Protein AF-A0AAV5HMU4-F1 (afdb_monomer)

Structure (mmCIF, N/CA/C/O backbone):
data_AF-A0AAV5HMU4-F1
#
_entry.id   AF-A0AAV5HMU4-F1
#
loop_
_atom_site.group_PDB
_atom_site.id
_atom_site.type_symbol
_atom_site.label_atom_id
_atom_site.label_alt_id
_atom_site.label_comp_id
_atom_site.label_asym_id
_atom_site.label_entity_id
_atom_site.label_seq_id
_atom_site.pdbx_PDB_ins_code
_atom_site.Cartn_x
_atom_site.Cartn_y
_atom_site.Cartn_z
_atom_site.occupancy
_atom_site.B_iso_or_equiv
_atom_site.auth_seq_id
_atom_site.auth_comp_id
_atom_site.auth_asym_id
_atom_site.auth_atom_id
_atom_site.pdbx_PDB_model_num
ATOM 1 N N . MET A 1 1 ? -19.090 -5.8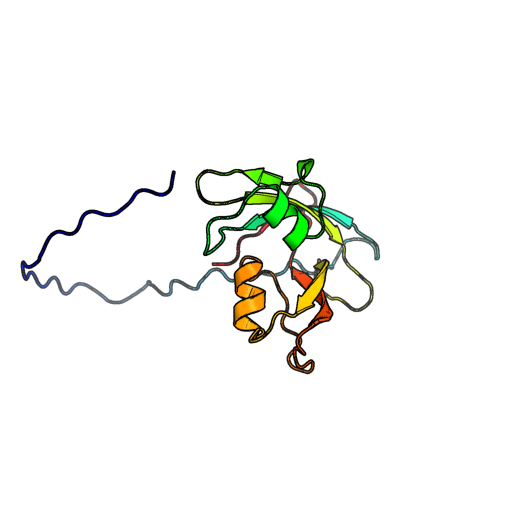46 -9.725 1.00 33.31 1 MET A N 1
ATOM 2 C CA . MET A 1 1 ? -20.402 -6.157 -9.107 1.00 33.31 1 MET A CA 1
ATOM 3 C C . MET A 1 1 ? -20.153 -7.244 -8.075 1.00 33.31 1 MET A C 1
ATOM 5 O O . MET A 1 1 ? -19.687 -8.302 -8.467 1.00 33.31 1 MET A O 1
ATOM 9 N N . CYS A 1 2 ? -20.388 -6.995 -6.785 1.00 35.22 2 CYS A N 1
ATOM 10 C CA . CYS A 1 2 ? -20.345 -8.052 -5.770 1.00 35.22 2 CYS A CA 1
ATOM 11 C C . CYS A 1 2 ? -21.662 -8.830 -5.857 1.00 35.22 2 CYS A C 1
ATOM 13 O O . CYS A 1 2 ? -22.714 -8.300 -5.504 1.00 35.22 2 CYS A O 1
ATOM 15 N N . LEU A 1 3 ? -21.622 -10.041 -6.410 1.00 35.44 3 LEU A N 1
ATOM 16 C CA . LEU A 1 3 ? -22.798 -10.900 -6.507 1.00 35.44 3 LEU A CA 1
ATOM 17 C C . LEU A 1 3 ? -23.038 -11.605 -5.166 1.00 35.44 3 LEU A C 1
ATOM 19 O O . LEU A 1 3 ? -22.168 -12.307 -4.655 1.00 35.44 3 LEU A O 1
ATOM 23 N N . GLN A 1 4 ? -24.229 -11.386 -4.605 1.00 41.56 4 GLN A N 1
ATOM 24 C CA . GLN A 1 4 ? -24.775 -12.128 -3.470 1.00 41.56 4 GLN A CA 1
ATOM 25 C C . GLN A 1 4 ? -25.072 -13.583 -3.858 1.00 41.56 4 GLN A C 1
ATOM 27 O O . GLN A 1 4 ? -25.370 -13.891 -5.012 1.00 41.56 4 GLN A O 1
ATOM 32 N N . GLY A 1 5 ? -24.949 -14.466 -2.868 1.00 34.84 5 GLY A N 1
ATOM 33 C CA . GLY A 1 5 ? -24.863 -15.909 -3.045 1.00 34.84 5 GLY A CA 1
ATOM 34 C C . GLY A 1 5 ? -26.142 -16.641 -3.448 1.00 34.84 5 GLY A C 1
ATOM 35 O O . GLY A 1 5 ? -27.259 -16.143 -3.339 1.00 34.84 5 GLY A O 1
ATOM 36 N N . PHE A 1 6 ? -25.932 -17.900 -3.824 1.00 31.78 6 PHE A N 1
ATOM 37 C CA . PHE A 1 6 ? -26.950 -18.940 -3.858 1.00 31.78 6 PHE A CA 1
ATOM 38 C C . PHE A 1 6 ? -26.425 -20.153 -3.094 1.00 31.78 6 PHE A C 1
ATOM 40 O O . PHE A 1 6 ? -25.438 -20.771 -3.483 1.00 31.78 6 PHE A O 1
ATOM 47 N N . GLY A 1 7 ? -27.088 -20.468 -1.983 1.00 36.62 7 GLY A N 1
ATOM 48 C CA . GLY A 1 7 ? -26.929 -21.743 -1.302 1.00 36.62 7 GLY A CA 1
ATOM 49 C C . GLY A 1 7 ? -27.730 -22.830 -2.011 1.00 36.62 7 GLY A C 1
ATOM 50 O O . GLY A 1 7 ? -28.867 -22.588 -2.404 1.00 36.62 7 GLY A O 1
ATOM 51 N N . TYR A 1 8 ? -27.161 -24.030 -2.106 1.00 34.44 8 TYR A N 1
ATOM 52 C CA . TYR A 1 8 ? -27.903 -25.277 -2.281 1.00 34.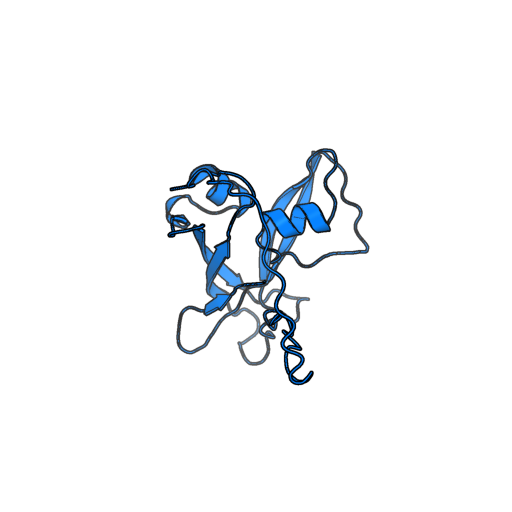44 8 TYR A CA 1
ATOM 53 C C . TYR A 1 8 ? -27.200 -26.406 -1.515 1.00 34.44 8 TYR A C 1
ATOM 55 O O . TYR A 1 8 ? -25.975 -26.485 -1.481 1.00 34.44 8 TYR A O 1
ATOM 63 N N . LYS A 1 9 ? -28.020 -27.218 -0.839 1.00 35.88 9 LYS A N 1
ATOM 64 C CA . LYS A 1 9 ? -27.661 -28.326 0.057 1.00 35.88 9 LYS A CA 1
ATOM 65 C C . LYS A 1 9 ? -27.166 -29.568 -0.716 1.00 35.88 9 LYS A C 1
ATOM 67 O O . LYS A 1 9 ? -27.647 -29.839 -1.810 1.00 35.88 9 LYS A O 1
ATOM 72 N N . GLU A 1 10 ? -26.241 -30.290 -0.079 1.00 37.28 10 GLU A N 1
ATOM 73 C CA . GLU A 1 10 ? -25.583 -31.587 -0.381 1.00 37.28 10 GLU A CA 1
ATOM 74 C C . GLU A 1 10 ? -26.536 -32.814 -0.511 1.00 37.28 10 GLU A C 1
ATOM 76 O O . GLU A 1 10 ? -27.743 -32.626 -0.333 1.00 37.28 10 GLU A O 1
ATOM 81 N N . PRO A 1 11 ? -26.065 -34.091 -0.646 1.00 51.28 11 PRO A N 1
ATOM 82 C CA . PRO A 1 11 ? -24.731 -34.640 -1.007 1.00 51.28 11 PRO A CA 1
ATOM 83 C C . PRO A 1 11 ? -24.795 -35.705 -2.134 1.00 51.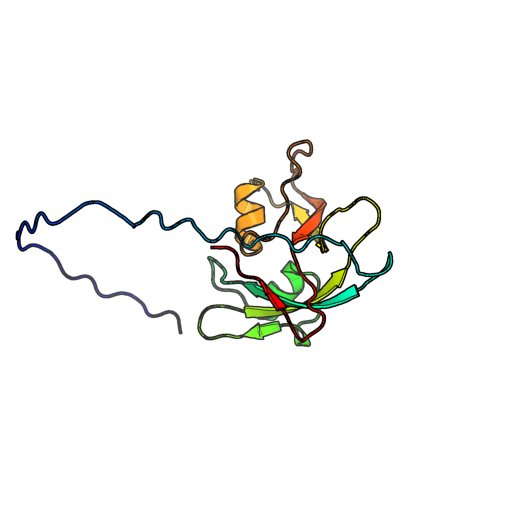28 11 PRO A C 1
ATOM 85 O O . PRO A 1 11 ? -25.835 -36.319 -2.345 1.00 51.28 11 PRO A O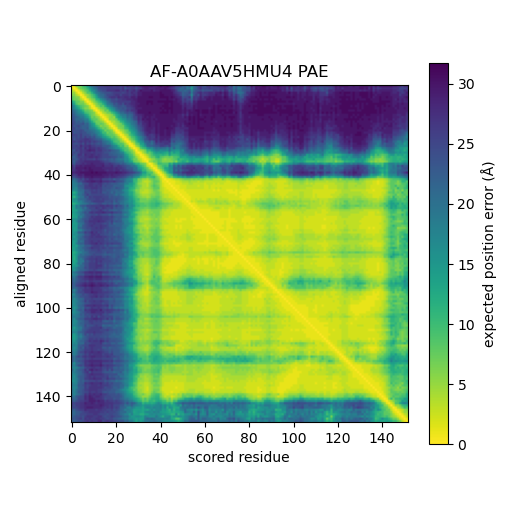 1
ATOM 88 N N . LEU A 1 12 ? -23.676 -36.055 -2.782 1.00 34.88 12 LEU A N 1
ATOM 89 C CA . LEU A 1 12 ? -23.534 -37.392 -3.389 1.00 34.88 12 LEU A CA 1
ATOM 90 C C . LEU A 1 12 ? -22.073 -37.859 -3.390 1.00 34.88 12 LEU A C 1
ATOM 92 O O . LEU A 1 12 ? -21.178 -37.248 -3.965 1.00 34.88 12 LEU A O 1
ATOM 96 N N . VAL A 1 13 ? -21.889 -38.961 -2.669 1.00 42.81 13 VAL A N 1
ATOM 97 C CA . VAL A 1 13 ? -20.665 -39.713 -2.405 1.00 42.81 13 VAL A CA 1
ATOM 98 C C . VAL A 1 13 ? -20.171 -40.385 -3.687 1.00 42.81 13 VAL A C 1
ATOM 100 O O . VAL A 1 13 ? -20.922 -41.107 -4.337 1.00 42.81 13 VAL A O 1
ATOM 103 N N . GLY A 1 14 ? -18.892 -40.202 -4.013 1.00 38.12 14 GLY A N 1
ATOM 104 C CA . GLY A 1 14 ? -18.230 -40.877 -5.128 1.00 38.12 14 GLY A CA 1
ATOM 105 C C . GLY A 1 14 ? -16.714 -40.790 -4.997 1.00 38.12 14 GLY A C 1
ATOM 106 O O . GLY A 1 14 ? -16.088 -39.876 -5.519 1.00 38.12 14 GLY A O 1
ATOM 107 N N . PHE A 1 15 ? -16.138 -41.734 -4.255 1.00 45.19 15 PHE A N 1
ATOM 108 C CA . PHE A 1 15 ? -14.697 -41.927 -4.092 1.00 45.19 15 PHE A CA 1
ATOM 109 C C . PHE A 1 15 ? -14.028 -42.211 -5.450 1.00 45.19 15 PHE A C 1
ATOM 111 O O . PHE A 1 15 ? -14.259 -43.263 -6.043 1.00 45.19 15 PHE A O 1
ATOM 118 N N . VAL A 1 16 ? -13.142 -41.319 -5.898 1.00 45.31 16 VAL A N 1
ATOM 119 C CA . VAL A 1 16 ? -12.126 -41.618 -6.918 1.00 45.31 16 VAL A CA 1
ATOM 120 C C . VAL A 1 16 ? -10.762 -41.373 -6.280 1.00 45.31 16 VAL A C 1
ATOM 122 O O . VAL A 1 16 ? -10.274 -40.250 -6.201 1.00 45.31 16 VAL A O 1
ATOM 125 N N . LEU A 1 17 ? -10.171 -42.451 -5.764 1.00 48.38 17 LEU A N 1
ATOM 126 C CA . LEU A 1 17 ? -8.771 -42.501 -5.356 1.00 48.38 17 LEU A CA 1
ATOM 127 C C . LEU A 1 17 ? -7.915 -42.579 -6.621 1.00 48.38 17 LEU A C 1
ATOM 129 O O . LEU A 1 17 ? -7.824 -43.641 -7.235 1.00 48.38 17 LEU A O 1
ATOM 133 N N . LEU A 1 18 ? -7.286 -41.470 -7.010 1.00 47.50 18 LEU A N 1
ATOM 134 C CA . LEU A 1 18 ? -6.233 -41.496 -8.018 1.00 47.50 18 LEU A CA 1
ATOM 135 C C . LEU A 1 18 ? -5.163 -40.432 -7.727 1.00 47.50 18 LEU A C 1
ATOM 137 O O . LEU A 1 18 ? -5.346 -39.250 -7.982 1.00 47.50 18 LEU A O 1
ATOM 141 N N . ASN A 1 19 ? -4.044 -40.931 -7.198 1.00 41.59 19 ASN A N 1
ATOM 142 C CA . ASN A 1 19 ? -2.688 -40.382 -7.225 1.00 41.59 19 ASN A CA 1
ATOM 143 C C . ASN A 1 19 ? -2.457 -38.967 -6.665 1.00 41.59 19 ASN A C 1
ATOM 145 O O . ASN A 1 19 ? -2.508 -37.957 -7.362 1.00 41.59 19 ASN A O 1
ATOM 149 N N . CYS A 1 20 ? -2.015 -38.942 -5.402 1.00 48.16 20 CYS A N 1
ATOM 150 C CA . CYS A 1 20 ? -1.047 -37.962 -4.925 1.00 48.16 20 CYS A CA 1
ATOM 151 C C . CYS A 1 20 ? 0.112 -37.840 -5.920 1.00 48.16 20 CYS A C 1
ATOM 153 O O . CYS A 1 20 ? 0.781 -38.836 -6.178 1.00 48.16 20 CYS A O 1
ATOM 155 N N . LEU A 1 21 ? 0.347 -36.629 -6.423 1.00 41.81 21 LEU A N 1
ATOM 156 C CA . LEU A 1 21 ? 1.645 -35.964 -6.605 1.00 41.81 21 LEU A CA 1
ATOM 157 C C . LEU A 1 21 ? 1.393 -34.730 -7.485 1.00 41.81 21 LEU A C 1
ATOM 159 O O . LEU A 1 21 ? 0.866 -34.862 -8.585 1.00 41.81 21 LEU A O 1
ATOM 163 N N . SER A 1 22 ? 1.831 -33.553 -7.023 1.00 39.94 22 SER A N 1
ATOM 164 C CA . SER A 1 22 ? 1.868 -32.260 -7.752 1.00 39.94 22 SER A CA 1
ATOM 165 C C . SER A 1 22 ? 0.745 -31.240 -7.501 1.00 39.94 22 SER A C 1
ATOM 167 O O . SER A 1 22 ? 0.416 -30.467 -8.389 1.00 39.94 22 SER A O 1
ATOM 169 N N . PHE A 1 23 ? 0.232 -31.131 -6.275 1.00 38.94 23 PHE A N 1
ATOM 170 C CA . PHE A 1 23 ? -0.250 -29.831 -5.780 1.00 38.94 23 PHE A CA 1
ATOM 171 C C . PHE A 1 23 ? 0.572 -29.406 -4.566 1.00 38.94 23 PHE A C 1
ATOM 173 O O . PHE A 1 23 ? 0.056 -29.025 -3.522 1.00 38.94 23 PHE A O 1
ATOM 180 N N . ALA A 1 24 ? 1.893 -29.382 -4.741 1.00 37.81 24 ALA A N 1
ATOM 181 C CA . ALA A 1 24 ? 2.595 -28.213 -4.249 1.00 37.81 24 ALA A CA 1
ATOM 182 C C . ALA A 1 24 ? 2.128 -27.046 -5.134 1.00 37.81 24 ALA A C 1
ATOM 184 O O . ALA A 1 24 ? 2.818 -26.634 -6.064 1.00 37.81 24 ALA A O 1
ATOM 185 N N . CYS A 1 25 ? 0.922 -26.529 -4.869 1.00 36.06 25 CYS A N 1
ATOM 186 C CA . CYS A 1 25 ? 0.681 -25.113 -5.081 1.00 36.06 25 CYS A CA 1
ATOM 187 C C . CYS A 1 25 ? 1.633 -24.431 -4.104 1.00 36.06 25 CYS A C 1
ATOM 189 O O . CYS A 1 25 ? 1.266 -24.067 -2.992 1.00 36.06 25 CYS A O 1
ATOM 191 N N . HIS A 1 26 ? 2.904 -24.350 -4.494 1.00 30.64 26 HIS A N 1
ATOM 192 C CA . HIS A 1 26 ? 3.748 -23.286 -4.026 1.00 30.64 26 HIS A CA 1
ATOM 193 C C . HIS A 1 26 ? 2.971 -22.045 -4.425 1.00 30.64 26 HIS A C 1
ATOM 195 O O . HIS A 1 26 ? 2.858 -21.746 -5.615 1.00 30.64 26 HIS A O 1
ATOM 201 N N . SER A 1 27 ? 2.343 -21.395 -3.444 1.00 32.00 27 SER A N 1
ATOM 202 C CA . SER A 1 27 ? 2.007 -19.988 -3.556 1.00 32.00 27 SER A CA 1
ATOM 203 C C . SER A 1 27 ? 3.229 -19.368 -4.210 1.00 32.00 27 SER A C 1
ATOM 205 O O . SER A 1 27 ? 4.329 -19.466 -3.654 1.00 32.00 27 SER A O 1
ATOM 207 N N . LEU A 1 28 ? 3.086 -18.891 -5.447 1.00 31.20 28 LEU A N 1
ATOM 208 C CA . LEU A 1 28 ? 4.141 -18.139 -6.099 1.00 31.20 28 LEU A CA 1
ATOM 209 C C . LEU A 1 28 ? 4.235 -16.859 -5.282 1.00 31.20 28 LEU A C 1
ATOM 211 O O . LEU A 1 28 ? 3.553 -15.873 -5.537 1.00 31.20 28 LEU A O 1
ATOM 215 N N . HIS A 1 29 ? 5.013 -16.951 -4.208 1.00 38.34 29 HIS A N 1
ATOM 216 C CA . HIS A 1 29 ? 5.488 -15.835 -3.438 1.00 38.34 29 HIS A CA 1
ATOM 217 C C . HIS A 1 29 ? 6.141 -14.948 -4.485 1.00 38.34 29 HIS A C 1
ATOM 219 O O . HIS A 1 29 ? 7.096 -15.390 -5.128 1.00 38.34 29 HIS A O 1
ATOM 225 N N . GLY A 1 30 ? 5.550 -13.782 -4.761 1.00 46.44 30 GLY A N 1
ATOM 226 C CA . GLY A 1 30 ? 6.132 -12.838 -5.702 1.00 46.44 30 GLY A CA 1
ATOM 227 C C . GLY A 1 30 ? 7.587 -12.647 -5.297 1.00 46.44 30 GLY A C 1
ATOM 228 O O . GLY A 1 30 ? 7.855 -12.160 -4.201 1.00 46.44 30 GLY A O 1
ATOM 229 N N . PHE A 1 31 ? 8.515 -13.149 -6.113 1.00 51.34 31 PHE A N 1
ATOM 230 C CA . PHE A 1 31 ? 9.933 -12.997 -5.834 1.00 51.34 31 PHE A CA 1
ATOM 231 C C . PHE A 1 31 ? 10.219 -11.502 -5.903 1.00 51.34 31 PHE A C 1
ATOM 233 O O . PHE A 1 31 ? 9.933 -10.863 -6.920 1.00 51.34 31 PHE A O 1
ATOM 240 N N . SER A 1 32 ? 10.725 -10.942 -4.809 1.00 60.97 32 SER A N 1
ATOM 241 C CA . SER A 1 32 ? 11.203 -9.569 -4.794 1.00 60.97 32 SER A CA 1
ATOM 242 C C . SER A 1 32 ? 12.264 -9.409 -5.880 1.00 60.97 32 SER A C 1
ATOM 244 O O . SER A 1 32 ? 13.122 -10.274 -6.081 1.00 60.97 32 SER A O 1
ATOM 246 N N . ILE A 1 33 ? 12.166 -8.326 -6.652 1.00 66.94 33 ILE A N 1
ATOM 247 C CA . ILE A 1 33 ? 13.156 -8.035 -7.685 1.00 66.94 33 ILE A CA 1
ATOM 248 C C . ILE A 1 33 ? 14.338 -7.368 -6.974 1.00 66.94 33 ILE A C 1
ATOM 250 O O . ILE A 1 33 ? 14.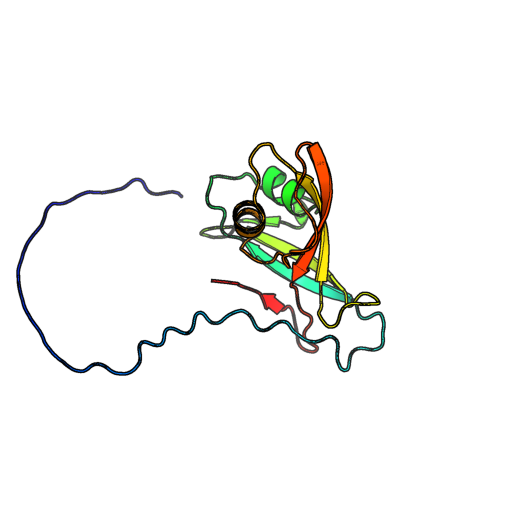162 -6.269 -6.438 1.00 66.94 33 ILE A O 1
ATOM 254 N N . PRO A 1 34 ? 15.527 -7.999 -6.939 1.00 72.94 34 PRO A N 1
ATOM 255 C CA . PRO A 1 34 ? 16.676 -7.406 -6.279 1.00 72.94 34 PRO A CA 1
ATOM 256 C C . PRO A 1 34 ? 17.122 -6.154 -7.036 1.00 72.94 34 PRO A C 1
ATOM 258 O O . PRO A 1 34 ? 17.058 -6.096 -8.266 1.00 72.94 34 PRO A O 1
ATOM 261 N N . CYS A 1 35 ? 17.662 -5.178 -6.313 1.00 75.31 35 CYS A N 1
ATOM 262 C CA . CYS A 1 35 ? 18.186 -3.934 -6.879 1.00 75.31 35 CYS A CA 1
ATOM 263 C C . CYS A 1 35 ? 19.368 -4.108 -7.857 1.00 75.31 35 CYS A C 1
ATOM 265 O O . CYS A 1 35 ? 19.799 -3.147 -8.503 1.00 75.31 35 CYS A O 1
ATOM 267 N N . ASN A 1 36 ? 19.933 -5.313 -7.962 1.00 63.53 36 ASN A N 1
ATOM 268 C CA . ASN A 1 36 ? 21.157 -5.560 -8.715 1.00 63.53 36 ASN A CA 1
ATOM 269 C C . ASN A 1 36 ? 21.033 -5.142 -10.195 1.00 63.53 36 ASN A C 1
ATOM 271 O O . ASN A 1 36 ? 20.087 -5.497 -10.895 1.00 63.53 36 ASN A O 1
ATOM 275 N N . ASN A 1 37 ? 22.066 -4.442 -10.684 1.00 54.66 37 ASN A N 1
ATOM 276 C CA . ASN A 1 37 ? 22.243 -3.946 -12.059 1.00 54.66 37 ASN A CA 1
ATOM 277 C C . ASN A 1 37 ? 21.410 -2.728 -12.511 1.00 54.66 37 ASN A C 1
ATOM 279 O O . ASN A 1 37 ? 21.406 -2.415 -13.711 1.00 54.66 37 ASN A O 1
ATOM 283 N N . VAL A 1 38 ? 20.772 -1.999 -11.593 1.00 54.09 38 VAL A N 1
ATOM 284 C CA . VAL A 1 38 ? 20.282 -0.636 -11.855 1.00 54.09 38 VAL A CA 1
ATOM 285 C C . VAL A 1 38 ? 21.144 0.305 -11.023 1.00 54.09 38 VAL A C 1
ATOM 287 O O . VAL A 1 38 ? 21.191 0.184 -9.805 1.00 54.09 38 VAL A O 1
ATOM 290 N N . SER A 1 39 ? 21.912 1.174 -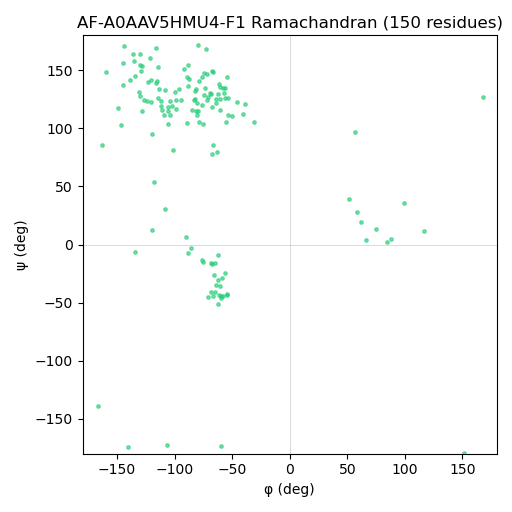11.681 1.00 50.19 39 SER A N 1
ATOM 291 C CA . SER A 1 39 ? 22.755 2.194 -11.045 1.00 50.19 39 SER A CA 1
ATOM 292 C C . SER A 1 39 ? 22.053 2.803 -9.826 1.00 50.19 39 SER A C 1
ATOM 294 O O . SER A 1 39 ? 20.943 3.311 -9.978 1.00 50.19 39 SER A O 1
ATOM 296 N N . LEU A 1 40 ? 22.688 2.692 -8.649 1.00 46.72 40 LEU A N 1
ATOM 297 C CA . LEU A 1 40 ? 22.263 3.230 -7.348 1.00 46.72 40 LEU A CA 1
ATOM 298 C C . LEU A 1 40 ? 21.455 4.530 -7.528 1.00 46.72 40 LEU A C 1
ATOM 300 O O . LEU A 1 40 ? 22.024 5.558 -7.889 1.00 46.72 40 LEU A O 1
ATOM 304 N N . GLY A 1 41 ? 20.132 4.451 -7.348 1.00 55.44 41 GLY A N 1
ATOM 305 C CA . GLY A 1 41 ? 19.186 5.539 -7.647 1.00 55.44 41 GLY A CA 1
ATOM 306 C C . GLY A 1 41 ? 18.157 5.251 -8.752 1.00 55.44 41 GLY A C 1
ATOM 307 O O . GLY A 1 41 ? 17.478 6.171 -9.205 1.00 55.44 41 GLY A O 1
ATOM 308 N N . GLY A 1 42 ? 18.022 4.002 -9.207 1.00 73.94 42 GLY A N 1
ATOM 309 C CA . GLY A 1 42 ? 16.986 3.617 -10.165 1.00 73.94 42 GLY A CA 1
ATOM 310 C C . GLY A 1 42 ? 15.583 3.696 -9.562 1.00 73.94 42 GLY A C 1
ATOM 311 O O . GLY A 1 42 ? 15.273 2.962 -8.624 1.00 73.94 42 GLY A O 1
ATOM 312 N N . SER A 1 43 ? 14.735 4.552 -10.129 1.00 82.62 43 SER A N 1
ATOM 313 C CA . SER A 1 43 ? 13.282 4.501 -9.950 1.00 82.62 43 SER A CA 1
ATOM 314 C C . SER A 1 43 ? 12.611 4.169 -11.280 1.00 82.62 43 SER A C 1
ATOM 316 O O . SER A 1 43 ? 13.166 4.447 -12.347 1.00 82.62 43 SER A O 1
ATOM 318 N N . CYS A 1 44 ? 11.436 3.549 -11.235 1.00 83.81 44 CYS A N 1
ATOM 319 C CA . CYS A 1 44 ? 10.632 3.286 -12.420 1.00 83.81 44 CYS A CA 1
ATOM 320 C C . CYS A 1 44 ? 9.130 3.401 -12.122 1.00 83.81 44 CYS A C 1
ATOM 322 O O . CYS A 1 44 ? 8.710 3.188 -10.979 1.00 83.81 44 CYS A O 1
ATOM 324 N N . PRO A 1 45 ? 8.311 3.666 -13.151 1.00 89.06 45 PRO A N 1
ATOM 325 C CA . PRO A 1 45 ? 6.881 3.407 -13.083 1.00 89.06 45 PRO A CA 1
ATOM 326 C C . PRO A 1 45 ? 6.618 1.914 -12.852 1.00 89.06 45 PRO A C 1
ATOM 328 O O . PRO A 1 45 ? 7.233 1.058 -13.488 1.00 89.06 45 PRO A O 1
ATOM 331 N N . ALA A 1 46 ? 5.697 1.604 -11.946 1.00 88.00 46 ALA A N 1
ATOM 332 C CA . ALA A 1 46 ? 5.212 0.252 -11.692 1.00 88.00 46 ALA A CA 1
ATOM 333 C C . ALA A 1 46 ? 3.715 0.282 -11.358 1.00 88.00 46 ALA A C 1
ATOM 335 O O . ALA A 1 46 ? 3.123 1.348 -11.175 1.00 88.00 46 ALA A O 1
ATOM 336 N N . SER A 1 47 ? 3.085 -0.891 -11.279 1.00 89.56 47 SER A N 1
ATOM 337 C CA . SER A 1 47 ? 1.692 -1.010 -10.845 1.00 89.56 47 SER A CA 1
ATOM 338 C C . SER A 1 47 ? 1.531 -2.089 -9.779 1.00 89.56 47 SER A C 1
ATOM 340 O O . SER A 1 47 ? 1.984 -3.221 -9.951 1.00 89.56 47 SER A O 1
ATOM 342 N N . LEU A 1 48 ? 0.851 -1.741 -8.687 1.00 90.00 48 LEU A N 1
ATOM 343 C CA . LEU A 1 48 ? 0.402 -2.691 -7.673 1.00 90.00 48 LEU A CA 1
ATOM 344 C C . LEU A 1 48 ? -1.043 -3.072 -7.951 1.00 90.00 48 LEU A C 1
ATOM 346 O O . LEU A 1 48 ? -1.888 -2.209 -8.188 1.00 90.00 48 LEU A O 1
ATOM 350 N N . TYR A 1 49 ? -1.334 -4.363 -7.893 1.00 90.88 49 TYR A N 1
ATOM 351 C CA . TYR A 1 49 ? -2.691 -4.859 -8.035 1.00 90.88 49 TYR A CA 1
ATOM 352 C C . TYR A 1 49 ? -3.224 -5.302 -6.670 1.00 90.88 49 TYR A C 1
ATOM 354 O O . TYR A 1 49 ? -2.656 -6.184 -6.031 1.00 90.88 49 TYR A O 1
ATOM 362 N N . ASN A 1 50 ? -4.300 -4.661 -6.208 1.00 90.00 50 ASN A N 1
ATOM 363 C CA . ASN A 1 50 ? -4.857 -4.855 -4.872 1.00 90.00 50 ASN A CA 1
ATOM 364 C C . ASN A 1 50 ? -6.335 -5.256 -4.933 1.00 90.00 50 ASN A C 1
ATOM 366 O O . ASN A 1 50 ? -7.173 -4.506 -5.441 1.00 90.00 50 ASN A O 1
ATOM 370 N N . VAL A 1 51 ? -6.656 -6.398 -4.327 1.00 90.94 51 VAL A N 1
ATOM 371 C CA . VAL A 1 51 ? -8.026 -6.891 -4.135 1.00 90.94 51 VAL A CA 1
ATOM 372 C C . VAL A 1 51 ? -8.391 -6.693 -2.664 1.00 90.94 51 VAL A C 1
ATOM 374 O O . VAL A 1 51 ? -7.887 -7.419 -1.810 1.00 90.94 51 VAL A O 1
ATOM 377 N N . PRO A 1 52 ? -9.208 -5.685 -2.316 1.00 88.44 52 PRO A N 1
ATOM 378 C CA . PRO A 1 52 ? -9.510 -5.418 -0.919 1.00 88.44 52 PRO A CA 1
ATOM 379 C C . PRO A 1 52 ? -10.511 -6.433 -0.357 1.00 88.44 52 PRO A C 1
ATOM 381 O O . PRO A 1 52 ? -11.480 -6.810 -1.012 1.00 88.44 52 PRO A O 1
ATOM 384 N N . ASN A 1 53 ? -10.334 -6.787 0.916 1.00 85.19 53 ASN A N 1
ATOM 385 C CA . ASN A 1 53 ? -11.259 -7.659 1.655 1.00 85.19 53 ASN A CA 1
ATOM 386 C C . ASN A 1 53 ? -12.625 -7.004 1.937 1.00 85.19 53 ASN A C 1
ATOM 388 O O . ASN A 1 53 ? -13.585 -7.680 2.302 1.00 85.19 53 ASN A O 1
ATOM 392 N N . THR A 1 54 ? -12.716 -5.680 1.798 1.00 86.12 54 THR A N 1
ATOM 393 C CA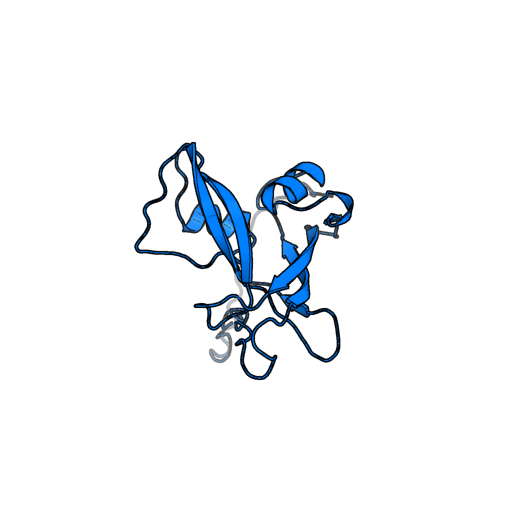 . THR A 1 54 ? -13.938 -4.896 1.993 1.00 86.12 54 THR A CA 1
ATOM 394 C C . THR A 1 54 ? -14.166 -3.975 0.803 1.00 86.12 54 THR A C 1
ATOM 396 O O . THR A 1 54 ? -13.220 -3.570 0.127 1.00 86.12 54 THR A O 1
ATOM 399 N N . CYS A 1 55 ? -15.422 -3.595 0.559 1.00 87.56 55 CYS A N 1
ATOM 400 C CA . CYS A 1 55 ? -15.735 -2.578 -0.440 1.00 87.56 55 CYS A CA 1
ATOM 401 C C . CYS A 1 55 ? -14.963 -1.288 -0.128 1.00 87.56 55 CYS A C 1
ATOM 403 O O . CYS A 1 55 ? -15.063 -0.775 0.985 1.00 87.56 55 CYS A O 1
ATOM 405 N N . LYS A 1 56 ? -14.214 -0.785 -1.113 1.00 91.19 56 LYS A N 1
ATOM 406 C CA . LYS A 1 56 ? -13.505 0.496 -1.050 1.00 91.19 56 LYS A CA 1
ATOM 407 C C . LYS A 1 56 ? -13.816 1.355 -2.270 1.00 91.19 56 LYS A C 1
ATOM 409 O O . LYS A 1 56 ? -14.059 0.832 -3.362 1.00 91.19 56 LYS A O 1
ATOM 414 N N . SER A 1 57 ? -13.799 2.672 -2.099 1.00 94.19 57 SER A N 1
ATOM 415 C CA . SER A 1 57 ? -13.821 3.631 -3.202 1.00 94.19 57 SER A CA 1
ATOM 416 C C . SER A 1 57 ? -12.432 3.801 -3.838 1.00 94.19 57 SER A C 1
ATOM 418 O O . SER A 1 57 ? -11.422 3.278 -3.349 1.00 94.19 57 SER A O 1
ATOM 420 N N . LEU A 1 58 ? -12.382 4.528 -4.960 1.00 95.00 58 LEU A N 1
ATOM 421 C CA . LEU A 1 58 ? -11.115 4.907 -5.592 1.00 95.00 58 LEU A CA 1
ATOM 422 C C . LEU A 1 58 ? -10.315 5.838 -4.675 1.00 95.00 58 LEU A C 1
ATOM 424 O O . LEU A 1 58 ? -9.113 5.663 -4.525 1.00 95.00 58 LEU A O 1
ATOM 428 N N . GLU A 1 59 ? -10.993 6.775 -4.017 1.00 96.06 59 GLU A N 1
ATOM 429 C CA . GLU A 1 59 ? -10.414 7.745 -3.087 1.00 96.06 59 GLU A CA 1
ATOM 430 C C . GLU A 1 59 ? -9.864 7.063 -1.833 1.00 96.06 59 GLU A C 1
ATOM 432 O O . GLU A 1 59 ? -8.742 7.349 -1.426 1.00 96.06 59 GLU A O 1
ATOM 437 N N . GLU A 1 60 ? -10.603 6.114 -1.253 1.00 94.88 60 GLU A N 1
ATOM 438 C CA . GLU A 1 60 ? -10.134 5.333 -0.101 1.00 94.88 60 GLU A CA 1
ATOM 439 C C . GLU A 1 60 ? -8.917 4.471 -0.449 1.00 94.88 60 GLU A C 1
ATOM 441 O O . GLU A 1 60 ? -8.026 4.273 0.378 1.00 94.88 60 GLU A O 1
ATOM 446 N N . THR A 1 61 ? -8.868 3.949 -1.677 1.00 94.88 61 THR A N 1
ATOM 447 C CA . THR A 1 61 ? -7.712 3.190 -2.172 1.00 94.88 61 THR A CA 1
ATOM 448 C C . THR A 1 61 ? -6.523 4.114 -2.412 1.00 94.88 61 THR A C 1
ATOM 450 O O . THR A 1 61 ? -5.419 3.815 -1.973 1.00 94.88 61 THR A O 1
ATOM 453 N N . ALA A 1 62 ? -6.741 5.266 -3.040 1.00 95.56 62 ALA A N 1
ATOM 454 C CA . ALA A 1 62 ? -5.698 6.254 -3.281 1.00 95.56 62 ALA A CA 1
ATOM 455 C C . ALA A 1 62 ? -5.081 6.759 -1.968 1.00 95.56 62 ALA A C 1
ATOM 457 O O . ALA A 1 62 ? -3.859 6.786 -1.835 1.00 95.56 62 ALA A O 1
ATOM 458 N N . ALA A 1 63 ? -5.921 7.062 -0.973 1.00 95.06 63 ALA A N 1
ATOM 459 C CA . ALA A 1 63 ? -5.483 7.467 0.358 1.00 95.06 63 ALA A CA 1
ATOM 460 C C . ALA A 1 63 ? -4.663 6.370 1.051 1.00 95.06 63 ALA A C 1
ATOM 462 O O . ALA A 1 63 ? -3.609 6.666 1.609 1.00 95.06 63 ALA A O 1
ATOM 463 N N . LEU A 1 64 ? -5.104 5.106 0.967 1.00 94.19 64 LEU A N 1
ATOM 464 C CA . LEU A 1 64 ? -4.387 3.975 1.560 1.00 94.19 64 LEU A CA 1
ATOM 465 C C . LEU A 1 64 ? -2.957 3.853 1.014 1.00 94.19 64 LEU A C 1
ATOM 467 O O . LEU A 1 64 ? -2.041 3.642 1.795 1.00 94.19 64 LEU A O 1
ATOM 471 N N . PHE A 1 65 ? -2.770 3.993 -0.300 1.00 94.19 65 PHE A N 1
ATOM 472 C CA . PHE A 1 65 ? -1.459 3.881 -0.953 1.00 94.19 65 PHE A CA 1
ATOM 473 C C . PHE A 1 65 ? -0.703 5.221 -1.047 1.00 94.19 65 PHE A C 1
ATOM 475 O O . PHE A 1 65 ? 0.338 5.283 -1.694 1.00 94.19 65 PHE A O 1
ATOM 482 N N . SER A 1 66 ? -1.216 6.292 -0.426 1.00 94.50 66 SER A N 1
ATOM 483 C CA . SER A 1 66 ? -0.659 7.654 -0.499 1.00 94.50 66 SER A CA 1
ATOM 484 C C . SER A 1 66 ? -0.419 8.158 -1.935 1.00 94.50 66 SER A C 1
ATOM 486 O O . SER A 1 66 ? 0.565 8.842 -2.213 1.00 94.50 66 SER A O 1
ATOM 488 N N . VAL A 1 67 ? -1.332 7.843 -2.859 1.00 93.50 67 VAL A N 1
ATOM 489 C CA . VAL A 1 67 ? -1.282 8.286 -4.263 1.00 93.50 67 VAL A CA 1
ATOM 490 C C . VAL A 1 67 ? -2.457 9.199 -4.622 1.00 93.50 67 VAL A C 1
ATOM 492 O O . VAL A 1 67 ? -3.433 9.327 -3.885 1.00 93.50 67 VAL A O 1
ATOM 495 N N . ASN A 1 68 ? -2.388 9.835 -5.793 1.00 95.00 68 ASN A N 1
ATOM 496 C CA . ASN A 1 68 ? -3.522 10.565 -6.357 1.00 95.00 68 ASN A CA 1
ATOM 497 C C . ASN A 1 68 ? -4.603 9.587 -6.861 1.00 95.00 68 ASN A C 1
ATOM 499 O O . ASN A 1 68 ? -4.272 8.529 -7.392 1.00 95.00 68 ASN A O 1
ATOM 503 N N . SER A 1 69 ? -5.887 9.948 -6.775 1.00 93.81 69 SER A N 1
ATOM 504 C CA . SER A 1 69 ? -6.987 9.110 -7.281 1.00 93.81 69 SER A CA 1
ATOM 505 C C . SER A 1 69 ? -6.884 8.802 -8.778 1.00 93.81 69 SER A C 1
ATOM 507 O O . SER A 1 69 ? -7.277 7.719 -9.198 1.00 93.81 69 SER A O 1
ATOM 509 N N . ASN A 1 70 ? -6.272 9.687 -9.570 1.00 95.75 70 ASN A N 1
ATOM 510 C CA . ASN A 1 70 ? -6.006 9.461 -10.995 1.00 95.75 70 ASN A CA 1
ATOM 511 C C . ASN A 1 70 ? -4.971 8.352 -11.254 1.00 95.75 70 ASN A C 1
ATOM 513 O O . ASN A 1 70 ? -4.868 7.865 -12.376 1.00 95.75 70 ASN A O 1
ATOM 517 N N . ALA A 1 71 ? -4.192 7.968 -10.240 1.00 94.75 71 ALA A N 1
ATOM 518 C CA . ALA A 1 71 ? -3.258 6.848 -10.309 1.00 94.75 71 ALA A CA 1
ATOM 519 C C . ALA A 1 71 ? -3.936 5.502 -9.994 1.00 94.75 71 ALA A C 1
ATOM 521 O O . ALA A 1 71 ? -3.285 4.463 -10.061 1.00 94.75 71 ALA A O 1
ATOM 522 N N . VAL A 1 72 ? -5.227 5.501 -9.645 1.00 96.31 72 VAL A N 1
ATOM 523 C CA . VAL A 1 72 ? -5.975 4.297 -9.280 1.00 96.31 72 VAL A CA 1
ATOM 524 C C . VAL A 1 72 ? -7.022 3.999 -10.345 1.00 96.31 72 VAL A C 1
ATOM 526 O O . VAL A 1 72 ? -7.956 4.765 -10.559 1.00 96.31 72 VAL A O 1
ATOM 529 N N . ASN A 1 73 ? -6.907 2.832 -10.969 1.00 95.81 73 ASN A N 1
ATOM 530 C CA . ASN A 1 73 ? -7.894 2.318 -11.910 1.00 95.81 73 ASN A CA 1
ATOM 531 C C . ASN A 1 73 ? -8.657 1.151 -11.287 1.00 95.81 73 ASN A C 1
ATOM 533 O O . ASN A 1 73 ? -8.061 0.229 -10.731 1.00 95.81 73 ASN A O 1
ATOM 537 N N . ARG A 1 74 ? -9.987 1.16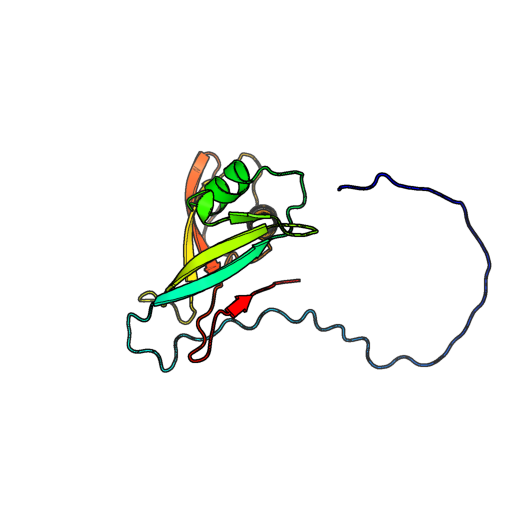0 -11.400 1.00 93.88 74 ARG A N 1
ATOM 538 C CA . ARG A 1 74 ? -10.826 0.034 -10.968 1.00 93.88 74 ARG A CA 1
ATOM 539 C C . ARG A 1 74 ? -10.694 -1.131 -11.957 1.00 93.88 74 ARG A C 1
ATOM 541 O O . ARG A 1 74 ? -10.792 -0.919 -13.163 1.00 93.88 74 ARG A O 1
ATOM 548 N N . THR A 1 75 ? -10.525 -2.348 -11.447 1.00 91.56 75 THR A N 1
ATOM 549 C CA . THR A 1 75 ? -10.535 -3.596 -12.231 1.00 91.56 75 THR A CA 1
ATOM 550 C C . THR A 1 75 ? -11.835 -4.376 -11.989 1.00 91.56 75 THR A C 1
ATOM 552 O O . THR A 1 75 ? -12.775 -3.864 -11.376 1.00 91.56 75 THR A O 1
ATOM 555 N N . ILE A 1 76 ? -11.929 -5.607 -12.503 1.00 89.69 76 ILE A N 1
ATOM 556 C CA . ILE A 1 76 ? -13.115 -6.472 -12.354 1.00 89.69 76 ILE A CA 1
ATOM 557 C C . ILE A 1 76 ? -13.416 -6.772 -10.873 1.00 89.69 76 ILE A C 1
ATOM 559 O O . ILE A 1 76 ? -14.578 -6.836 -10.467 1.00 89.69 76 ILE A O 1
ATOM 563 N N . ASP A 1 77 ? -12.365 -6.919 -10.079 1.00 89.44 77 ASP A N 1
ATOM 564 C CA . ASP A 1 77 ? -12.336 -7.492 -8.734 1.00 89.44 77 ASP A CA 1
ATOM 565 C C . ASP A 1 77 ? -11.513 -6.668 -7.729 1.00 89.44 77 ASP A C 1
ATOM 567 O O . ASP A 1 77 ? -11.556 -6.942 -6.534 1.00 89.44 77 ASP A O 1
ATOM 571 N N . GLY A 1 78 ? -10.816 -5.622 -8.173 1.00 92.50 78 GLY A N 1
ATOM 572 C CA . GLY A 1 78 ? -9.967 -4.809 -7.313 1.00 92.50 78 GLY A CA 1
ATOM 573 C C . GLY A 1 78 ? -9.540 -3.497 -7.959 1.00 92.50 78 GLY A C 1
ATOM 574 O O . GLY A 1 78 ? -10.331 -2.801 -8.606 1.00 92.50 78 GLY A O 1
ATOM 575 N N . PHE A 1 79 ? -8.276 -3.148 -7.740 1.00 93.69 79 PHE A N 1
ATOM 576 C CA . PHE A 1 79 ? -7.683 -1.890 -8.171 1.00 93.69 79 PHE A CA 1
ATOM 577 C C . PHE A 1 79 ? -6.274 -2.108 -8.719 1.00 93.69 79 PHE A C 1
ATOM 579 O O . PHE A 1 79 ? -5.497 -2.881 -8.166 1.00 93.69 79 PHE A O 1
ATOM 586 N N . SER A 1 80 ? -5.943 -1.379 -9.780 1.00 93.44 80 SER A N 1
ATOM 587 C CA . SER A 1 80 ? -4.579 -1.199 -10.272 1.00 93.44 80 SER A CA 1
ATOM 588 C C . SER A 1 80 ? -4.093 0.175 -9.830 1.00 93.44 80 SER A C 1
ATOM 590 O O . SER A 1 80 ? -4.695 1.183 -10.201 1.00 93.44 80 SER A O 1
ATOM 592 N N . ILE A 1 81 ? -3.027 0.213 -9.039 1.00 94.69 81 ILE A N 1
ATOM 593 C CA . ILE A 1 81 ? -2.449 1.425 -8.463 1.00 94.69 81 ILE A CA 1
ATOM 594 C C . ILE A 1 81 ? -1.112 1.697 -9.147 1.00 94.69 81 ILE A C 1
ATOM 596 O O . ILE A 1 81 ? -0.159 0.943 -8.956 1.00 94.69 81 ILE A O 1
ATOM 600 N N . ALA A 1 82 ? -1.037 2.769 -9.930 1.00 92.94 82 ALA A N 1
ATOM 601 C CA . ALA A 1 82 ? 0.205 3.238 -10.527 1.00 92.94 82 ALA A CA 1
ATOM 602 C C . ALA A 1 82 ? 1.084 3.905 -9.460 1.00 92.94 82 ALA A C 1
ATOM 604 O O . ALA A 1 82 ? 0.637 4.794 -8.733 1.00 92.94 82 ALA A O 1
ATOM 605 N N . ILE A 1 83 ? 2.339 3.473 -9.373 1.00 92.50 83 ILE A N 1
ATOM 606 C CA . ILE A 1 83 ? 3.307 3.917 -8.368 1.00 92.50 83 ILE A CA 1
ATOM 607 C C . ILE A 1 83 ? 4.665 4.189 -9.015 1.00 92.50 83 ILE A C 1
ATOM 609 O O . ILE A 1 83 ? 4.948 3.719 -10.116 1.00 92.50 83 ILE A O 1
ATOM 613 N N . ASN A 1 84 ? 5.531 4.902 -8.296 1.00 90.56 84 ASN A N 1
ATOM 614 C CA . ASN A 1 84 ? 6.950 4.969 -8.622 1.00 90.56 84 ASN A CA 1
ATOM 615 C C . ASN A 1 84 ? 7.724 4.093 -7.649 1.00 90.56 84 ASN A C 1
ATOM 617 O O . ASN A 1 84 ? 7.829 4.393 -6.461 1.00 90.56 84 ASN A O 1
ATOM 621 N N . CYS A 1 85 ? 8.260 3.008 -8.178 1.00 88.44 85 CYS A N 1
ATOM 622 C CA . CYS A 1 85 ? 9.042 2.057 -7.426 1.00 88.44 85 CYS A CA 1
ATOM 623 C C . CYS A 1 85 ? 10.511 2.475 -7.417 1.00 88.44 85 CYS A C 1
ATOM 625 O O . CYS A 1 85 ? 11.030 2.874 -8.459 1.00 88.44 85 CYS A O 1
ATOM 627 N N . SER A 1 86 ? 11.185 2.401 -6.269 1.00 88.12 86 SER A N 1
ATOM 628 C CA . SER A 1 86 ? 12.569 2.871 -6.138 1.00 88.12 86 SER A CA 1
ATOM 629 C C . SER A 1 86 ? 13.440 1.876 -5.387 1.00 88.12 86 SER A C 1
ATOM 631 O O . SER A 1 86 ? 12.996 1.244 -4.434 1.00 88.12 86 SER A O 1
ATOM 633 N N . CYS A 1 87 ? 14.705 1.772 -5.789 1.00 86.25 87 CYS A N 1
ATOM 634 C CA . CYS A 1 87 ? 15.719 1.125 -4.966 1.00 86.25 87 CYS A CA 1
ATOM 635 C C . CYS A 1 87 ? 16.364 2.165 -4.040 1.00 86.25 87 CYS A C 1
ATOM 637 O O . CYS A 1 87 ? 17.143 3.011 -4.495 1.00 86.25 87 CYS A O 1
ATOM 639 N N . LEU A 1 88 ? 16.007 2.134 -2.756 1.00 81.44 88 LEU A N 1
ATOM 640 C CA . LEU A 1 88 ? 16.459 3.112 -1.767 1.00 81.44 88 LEU A CA 1
ATOM 641 C C . LEU A 1 88 ? 17.742 2.656 -1.050 1.00 81.44 88 LEU A C 1
ATOM 643 O O . LEU A 1 88 ? 17.966 1.455 -0.895 1.00 81.44 88 LEU A O 1
ATOM 647 N N . PRO A 1 89 ? 18.601 3.588 -0.588 1.00 76.19 89 PRO A N 1
ATOM 648 C CA . PRO A 1 89 ? 19.801 3.231 0.164 1.00 76.19 89 PRO A CA 1
ATOM 649 C C . PRO A 1 89 ? 19.463 2.404 1.410 1.00 76.19 89 PRO A C 1
ATOM 651 O O . PRO A 1 89 ? 18.615 2.802 2.202 1.00 76.19 89 PRO A O 1
ATOM 654 N N . GLY A 1 90 ? 20.154 1.278 1.598 1.00 74.00 90 GLY A N 1
ATOM 655 C CA . GLY A 1 90 ? 19.913 0.368 2.725 1.00 74.00 90 GLY A CA 1
ATOM 656 C C . GLY A 1 90 ? 18.844 -0.700 2.472 1.00 74.00 90 GLY A C 1
ATOM 657 O O . GLY A 1 90 ? 18.553 -1.465 3.387 1.00 74.00 90 GLY A O 1
ATOM 658 N N . HIS A 1 91 ? 18.298 -0.777 1.255 1.00 74.94 91 HIS A N 1
ATOM 659 C CA . HIS A 1 91 ? 17.392 -1.838 0.822 1.00 74.94 91 HIS A CA 1
ATOM 660 C C . HIS A 1 91 ? 18.019 -2.654 -0.314 1.00 74.94 91 HIS A C 1
ATOM 662 O O . HIS A 1 91 ? 18.618 -2.096 -1.232 1.00 74.94 91 HIS A O 1
ATOM 668 N N . ASP A 1 92 ? 17.841 -3.975 -0.264 1.00 81.38 92 ASP A N 1
ATOM 669 C CA . ASP A 1 92 ? 18.273 -4.895 -1.328 1.00 81.38 92 ASP A CA 1
ATOM 670 C C . ASP A 1 92 ? 17.197 -5.081 -2.415 1.00 81.38 92 ASP A C 1
ATOM 672 O O . ASP A 1 92 ? 17.434 -5.703 -3.455 1.00 81.38 92 ASP A O 1
ATOM 676 N N . GLU A 1 93 ? 16.010 -4.522 -2.180 1.00 84.50 93 GLU A N 1
ATOM 677 C CA . GLU A 1 93 ? 14.795 -4.723 -2.958 1.00 84.50 93 GLU A CA 1
ATOM 678 C C . GLU A 1 93 ? 14.177 -3.383 -3.362 1.00 84.50 93 GLU A C 1
ATOM 680 O O . GLU A 1 93 ? 14.329 -2.354 -2.699 1.00 84.50 93 GLU A O 1
ATOM 685 N N . PHE A 1 94 ? 13.449 -3.416 -4.471 1.00 85.75 94 PHE A N 1
ATOM 686 C CA . PHE A 1 94 ? 12.651 -2.301 -4.950 1.00 85.75 94 PHE A CA 1
ATOM 687 C C . PHE A 1 94 ? 11.415 -2.096 -4.063 1.00 85.75 94 PHE A C 1
ATOM 689 O O . PHE A 1 94 ? 10.607 -3.010 -3.884 1.00 85.75 94 PHE A O 1
ATOM 696 N N . ILE A 1 95 ? 11.259 -0.886 -3.521 1.00 89.25 95 ILE A N 1
ATOM 697 C CA . ILE A 1 95 ? 10.191 -0.568 -2.572 1.00 89.25 95 ILE A CA 1
ATOM 698 C C . ILE A 1 95 ? 9.496 0.762 -2.866 1.00 89.25 95 ILE A C 1
ATOM 700 O O . ILE A 1 95 ? 10.038 1.672 -3.502 1.00 89.25 95 ILE A O 1
ATOM 704 N N . LEU A 1 96 ? 8.272 0.863 -2.359 1.00 91.38 96 LEU A N 1
ATOM 705 C CA . LEU A 1 96 ? 7.515 2.094 -2.197 1.00 91.38 96 LEU A CA 1
ATOM 706 C C . LEU A 1 96 ? 7.323 2.346 -0.699 1.00 91.38 96 LEU A C 1
ATOM 708 O O . LEU A 1 96 ? 6.800 1.485 0.008 1.00 91.38 96 LEU A O 1
ATOM 712 N N . HIS A 1 97 ? 7.702 3.531 -0.225 1.00 92.44 97 HIS A N 1
ATOM 713 C CA . HIS A 1 97 ? 7.361 3.965 1.127 1.00 92.44 97 HIS A CA 1
ATOM 714 C C . HIS A 1 97 ? 5.948 4.535 1.169 1.00 92.44 97 HIS A C 1
ATOM 716 O O . HIS A 1 97 ? 5.592 5.387 0.354 1.00 92.44 97 HIS A O 1
ATOM 722 N N . VAL A 1 98 ? 5.168 4.084 2.146 1.00 93.44 98 VAL A N 1
ATOM 723 C CA . VAL A 1 98 ? 3.822 4.589 2.419 1.00 93.44 98 VAL A CA 1
ATOM 724 C C . VAL A 1 98 ? 3.727 4.916 3.900 1.00 93.44 98 VAL A C 1
ATOM 726 O O . VAL A 1 98 ? 4.025 4.072 4.746 1.00 93.44 98 VAL A O 1
ATOM 729 N N . ASP A 1 99 ? 3.298 6.132 4.216 1.00 94.12 99 ASP A N 1
ATOM 730 C CA . ASP A 1 99 ? 3.021 6.522 5.592 1.00 94.12 99 ASP A CA 1
ATOM 731 C C . ASP A 1 99 ? 1.623 6.043 5.987 1.00 94.12 99 ASP A C 1
ATOM 733 O O . ASP A 1 99 ? 0.628 6.324 5.319 1.00 94.12 99 ASP A O 1
ATOM 737 N N . TYR A 1 100 ? 1.549 5.294 7.084 1.00 94.38 100 TYR A N 1
ATOM 738 C CA . TYR A 1 100 ? 0.327 4.656 7.549 1.00 94.38 100 TYR A CA 1
ATOM 739 C C . TYR A 1 100 ? 0.045 5.011 9.004 1.00 94.38 100 TYR A C 1
ATOM 741 O O . TYR A 1 100 ? 0.865 4.754 9.884 1.00 94.38 100 TYR A O 1
ATOM 749 N N . GLU A 1 101 ? -1.139 5.559 9.271 1.00 95.62 101 GLU A N 1
ATOM 750 C CA . GLU A 1 101 ? -1.621 5.762 10.636 1.00 95.62 101 GLU A CA 1
ATOM 751 C C . GLU A 1 101 ? -2.201 4.455 11.189 1.00 95.62 101 GLU A C 1
ATOM 753 O O . GLU A 1 101 ? -3.257 3.981 10.754 1.00 95.62 101 GLU A O 1
ATOM 758 N N . VAL A 1 102 ? -1.506 3.880 12.170 1.00 94.81 102 VAL A N 1
ATOM 759 C CA . VAL A 1 102 ? -1.886 2.620 12.810 1.00 94.81 102 VAL A CA 1
ATOM 760 C C . VAL A 1 102 ? -3.256 2.754 13.464 1.00 94.81 102 VAL A C 1
ATOM 762 O O . VAL A 1 102 ? -3.477 3.614 14.313 1.00 94.81 102 VAL A O 1
ATOM 765 N N . GLN A 1 103 ? -4.178 1.864 13.116 1.00 95.44 103 GLN A N 1
ATOM 766 C CA . GLN A 1 103 ? -5.520 1.852 13.683 1.00 95.44 103 GLN A CA 1
ATOM 767 C C . GLN A 1 103 ? -5.572 1.003 14.963 1.00 95.44 103 GLN A C 1
ATOM 769 O O . GLN A 1 103 ? -4.778 0.071 15.133 1.00 95.44 103 GLN A O 1
ATOM 774 N N . PRO A 1 104 ? -6.515 1.274 15.883 1.00 96.12 104 PRO A N 1
ATOM 775 C CA . PRO A 1 104 ? -6.718 0.435 17.059 1.00 96.12 104 PRO A CA 1
ATOM 776 C C . PRO A 1 104 ? -6.933 -1.039 16.691 1.00 96.12 104 PRO A C 1
ATOM 778 O O . PRO A 1 104 ? -7.818 -1.373 15.907 1.00 96.12 104 PRO A O 1
ATOM 781 N N . GLY A 1 105 ? -6.133 -1.925 17.289 1.00 92.75 105 GLY A N 1
ATOM 782 C CA . GLY A 1 105 ? -6.211 -3.370 17.057 1.00 92.75 105 GLY A CA 1
ATOM 783 C C . GLY A 1 105 ? -5.441 -3.879 15.835 1.00 92.75 105 GLY A C 1
ATOM 784 O O . GLY A 1 105 ? -5.474 -5.083 15.579 1.00 92.75 105 GLY A O 1
ATOM 785 N N . ASP A 1 106 ? -4.733 -3.009 15.109 1.00 93.25 106 ASP A N 1
ATOM 786 C CA . ASP A 1 106 ? -3.877 -3.437 14.006 1.00 93.25 106 ASP A CA 1
ATOM 787 C C . ASP A 1 106 ? -2.751 -4.372 14.469 1.00 93.25 106 ASP A C 1
ATOM 789 O O . ASP A 1 106 ? -2.083 -4.156 15.481 1.00 93.25 106 ASP A O 1
ATOM 793 N N . LYS A 1 107 ? -2.524 -5.406 13.661 1.00 92.81 107 LYS A N 1
ATOM 794 C CA . LYS A 1 107 ? -1.376 -6.311 13.705 1.00 92.81 107 LYS A CA 1
ATOM 795 C C . LYS A 1 107 ? -0.662 -6.251 12.358 1.00 92.81 107 LYS A C 1
ATOM 797 O O . LYS A 1 107 ? -1.270 -5.872 11.359 1.00 92.81 107 LYS A O 1
ATOM 802 N N . TRP A 1 108 ? 0.597 -6.679 12.298 1.00 90.44 108 TRP A N 1
ATOM 803 C CA . TRP A 1 108 ? 1.345 -6.710 11.036 1.00 90.44 108 TRP A CA 1
ATOM 804 C C . TRP A 1 108 ? 0.624 -7.495 9.940 1.00 90.44 108 TRP A C 1
ATOM 806 O O . TRP A 1 108 ? 0.497 -6.998 8.827 1.00 90.44 108 TRP A O 1
ATOM 816 N N . GLU A 1 109 ? 0.045 -8.648 10.276 1.00 89.62 109 GLU A N 1
ATOM 817 C CA . GLU A 1 109 ? -0.774 -9.445 9.356 1.00 89.62 109 GLU A CA 1
ATOM 818 C C . GLU A 1 109 ? -1.993 -8.665 8.832 1.00 89.62 109 GLU A C 1
ATOM 820 O O . GLU A 1 109 ? -2.248 -8.636 7.627 1.00 89.62 109 GLU A O 1
ATOM 825 N N . SER A 1 110 ? -2.728 -7.974 9.715 1.00 90.62 110 SER A N 1
ATOM 826 C CA . SER A 1 110 ? -3.915 -7.220 9.304 1.00 90.62 110 SER A CA 1
ATOM 827 C C . SER A 1 110 ? -3.541 -6.021 8.441 1.00 90.62 110 SER A C 1
ATOM 829 O O . SER A 1 110 ? -4.208 -5.778 7.438 1.00 90.62 110 SER A O 1
ATOM 831 N N . VAL A 1 111 ? -2.465 -5.305 8.785 1.00 92.31 111 VAL A N 1
ATOM 832 C CA . VAL A 1 111 ? -1.919 -4.209 7.974 1.00 92.31 111 VAL A CA 1
ATOM 833 C C . VAL A 1 111 ? -1.467 -4.737 6.618 1.00 92.31 111 VAL A C 1
ATOM 835 O O . VAL A 1 111 ? -1.932 -4.232 5.605 1.00 92.31 111 VAL A O 1
ATOM 838 N N . SER A 1 112 ? -0.659 -5.796 6.578 1.00 90.31 112 SER A N 1
ATOM 839 C CA . SER A 1 112 ? -0.185 -6.409 5.334 1.00 90.31 112 SER A CA 1
ATOM 840 C C . SER A 1 112 ? -1.348 -6.800 4.414 1.00 90.31 112 SER A C 1
ATOM 842 O O . SER A 1 112 ? -1.352 -6.435 3.238 1.00 90.31 112 SER A O 1
ATOM 844 N N . SER A 1 113 ? -2.416 -7.397 4.962 1.00 89.69 113 SER A N 1
ATOM 845 C CA . SER A 1 113 ? -3.614 -7.751 4.186 1.00 89.69 113 SER A CA 1
ATOM 846 C C . SER A 1 113 ? -4.337 -6.546 3.562 1.00 89.69 113 SER A C 1
ATOM 848 O O . SER A 1 113 ? -4.918 -6.673 2.485 1.00 89.69 113 SER A O 1
ATOM 850 N N . LYS A 1 114 ? -4.295 -5.358 4.192 1.00 91.75 114 LYS A N 1
ATOM 851 C CA . LYS A 1 114 ? -4.907 -4.132 3.635 1.00 91.75 114 LYS A CA 1
ATOM 852 C C . LYS A 1 114 ? -4.207 -3.681 2.353 1.00 91.75 114 LYS A C 1
ATOM 854 O O . LYS A 1 114 ? -4.840 -3.022 1.532 1.00 91.75 114 LYS A O 1
ATOM 859 N N . PHE A 1 115 ? -2.935 -4.038 2.209 1.00 91.50 115 PHE A N 1
ATOM 860 C CA . PHE A 1 115 ? -2.046 -3.670 1.115 1.00 91.50 115 PHE A CA 1
ATOM 861 C C . PHE A 1 115 ? -1.744 -4.861 0.197 1.00 91.50 115 PHE A C 1
ATOM 863 O O . PHE A 1 115 ? -0.635 -4.955 -0.319 1.00 91.50 115 PHE A O 1
ATOM 870 N N . GLY A 1 116 ? -2.666 -5.816 0.033 1.00 86.25 116 GLY A N 1
ATOM 871 C CA . GLY A 1 116 ? -2.464 -6.957 -0.874 1.00 86.25 116 GLY A CA 1
ATOM 872 C C . GLY A 1 116 ? -1.233 -7.801 -0.530 1.00 86.25 116 GLY A C 1
ATOM 873 O O . GLY A 1 116 ? -0.596 -8.373 -1.410 1.00 86.25 116 GLY A O 1
ATOM 874 N N . SER A 1 117 ? -0.854 -7.815 0.748 1.00 84.69 117 SER A N 1
ATOM 875 C CA . SER A 1 117 ? 0.343 -8.471 1.263 1.00 84.69 117 SER A CA 1
ATOM 876 C C . SER A 1 117 ? 1.663 -7.919 0.707 1.00 84.69 117 SER A C 1
ATOM 878 O O . SER A 1 117 ? 2.682 -8.589 0.809 1.00 84.69 117 SER A O 1
ATOM 880 N N . PHE A 1 118 ? 1.717 -6.705 0.150 1.00 83.25 118 PHE A N 1
ATOM 881 C CA . PHE A 1 118 ? 2.981 -6.120 -0.334 1.00 83.25 118 PHE A CA 1
ATOM 882 C C . PHE A 1 118 ? 3.905 -5.623 0.786 1.00 83.25 118 PHE A C 1
ATOM 884 O O . PHE A 1 118 ? 5.080 -5.375 0.530 1.00 83.25 118 PHE A O 1
ATOM 891 N N . VAL A 1 119 ? 3.403 -5.477 2.014 1.00 89.19 119 VAL A N 1
ATOM 892 C CA . VAL A 1 119 ? 4.163 -4.901 3.134 1.00 89.19 119 VAL A CA 1
ATOM 893 C C . VAL A 1 119 ? 5.283 -5.843 3.582 1.00 89.19 119 VAL A C 1
ATOM 895 O O . VAL A 1 119 ? 5.051 -7.024 3.854 1.00 89.19 119 VAL A O 1
ATOM 898 N N . VAL A 1 120 ? 6.491 -5.296 3.707 1.00 86.81 120 VAL A N 1
ATOM 899 C CA . VAL A 1 120 ? 7.623 -5.930 4.387 1.00 86.81 120 VAL A CA 1
ATOM 900 C C . VAL A 1 120 ? 7.444 -5.750 5.892 1.00 86.81 120 VAL A C 1
ATOM 902 O O . VAL A 1 120 ? 7.444 -4.631 6.409 1.00 86.81 120 VAL A O 1
ATOM 905 N N . GLU A 1 121 ? 7.259 -6.859 6.601 1.00 84.69 121 GLU A N 1
ATOM 906 C CA . GLU A 1 121 ? 7.090 -6.848 8.051 1.00 84.69 121 GLU A CA 1
ATOM 907 C C . GLU A 1 121 ? 8.410 -6.509 8.757 1.00 84.69 121 GLU A C 1
ATOM 909 O O . GLU A 1 121 ? 9.431 -7.163 8.552 1.00 84.69 121 GLU A O 1
ATOM 914 N N . LYS A 1 122 ? 8.368 -5.500 9.633 1.00 85.00 122 LYS A N 1
ATOM 915 C CA . LYS A 1 122 ? 9.487 -5.088 10.491 1.00 85.00 122 LYS A CA 1
ATOM 916 C C . LYS A 1 122 ? 9.255 -5.640 11.891 1.00 85.00 122 LYS A C 1
ATOM 918 O O . LYS A 1 122 ? 8.716 -4.945 12.751 1.00 85.00 122 LYS A O 1
ATOM 923 N N . THR A 1 123 ? 9.593 -6.914 12.095 1.00 76.88 123 THR A N 1
ATOM 924 C CA . THR A 1 123 ? 9.290 -7.676 13.328 1.00 76.88 123 THR A CA 1
ATOM 925 C C . THR A 1 123 ? 9.818 -7.029 14.616 1.00 76.88 123 THR A C 1
ATOM 927 O O . THR A 1 123 ? 9.265 -7.230 15.694 1.00 76.88 123 THR A O 1
ATOM 930 N N . GLU A 1 124 ? 10.856 -6.205 14.513 1.00 82.88 124 GLU A N 1
ATOM 931 C CA . GLU A 1 124 ? 11.443 -5.431 15.602 1.00 82.88 124 GLU A CA 1
ATOM 932 C C . GLU A 1 124 ? 10.620 -4.194 16.005 1.00 82.88 124 GLU A C 1
ATOM 934 O O . GLU A 1 124 ? 10.862 -3.603 17.059 1.00 82.88 124 GLU A O 1
ATOM 939 N N . ARG A 1 125 ? 9.634 -3.789 15.193 1.00 80.69 125 ARG A N 1
ATOM 940 C CA . ARG A 1 125 ? 8.751 -2.650 15.460 1.00 80.69 125 ARG A CA 1
ATOM 941 C C . ARG A 1 125 ? 7.376 -3.125 15.909 1.00 80.69 125 ARG A C 1
ATOM 943 O O . ARG A 1 125 ? 6.671 -3.841 15.204 1.00 80.69 125 ARG A O 1
ATOM 950 N N . THR A 1 126 ? 6.959 -2.661 17.082 1.00 87.94 126 THR A N 1
ATOM 951 C CA . THR A 1 126 ? 5.580 -2.838 17.552 1.00 87.94 126 THR A CA 1
ATOM 952 C C . THR A 1 126 ? 4.685 -1.770 16.926 1.00 87.94 126 THR A C 1
ATOM 954 O O . THR A 1 126 ? 5.036 -0.592 16.933 1.00 87.94 126 THR A O 1
ATOM 957 N N . LEU A 1 127 ? 3.523 -2.170 16.408 1.00 91.88 127 LEU A N 1
ATOM 958 C CA . LEU A 1 127 ? 2.508 -1.235 15.925 1.00 91.88 127 LEU A CA 1
ATOM 959 C C . LEU A 1 127 ? 1.775 -0.610 17.119 1.00 91.88 127 LEU A C 1
ATOM 961 O O . LEU A 1 127 ? 1.163 -1.317 17.919 1.00 91.88 127 LEU A O 1
ATOM 965 N N . ILE A 1 128 ? 1.845 0.715 17.242 1.00 93.31 128 ILE A N 1
ATOM 966 C CA . ILE A 1 128 ? 1.189 1.481 18.308 1.00 93.31 128 ILE A CA 1
ATOM 967 C C . ILE A 1 128 ? 0.074 2.307 17.675 1.00 93.31 128 ILE A C 1
ATOM 969 O O . ILE A 1 128 ? 0.336 3.089 16.767 1.00 93.31 128 ILE A O 1
ATOM 973 N N . ALA A 1 129 ? -1.160 2.142 18.156 1.00 94.81 129 ALA A N 1
ATOM 974 C CA . ALA A 1 129 ? -2.324 2.843 17.616 1.00 94.81 129 ALA A CA 1
ATOM 975 C C . ALA A 1 129 ? -2.133 4.372 17.591 1.00 94.81 129 ALA A C 1
ATOM 977 O O . ALA A 1 129 ? -1.542 4.950 18.506 1.00 94.81 129 ALA A O 1
ATOM 978 N N . PHE A 1 130 ? -2.673 5.001 16.547 1.00 94.31 130 PHE A N 1
ATOM 979 C CA . PHE A 1 130 ? -2.618 6.431 16.225 1.00 94.31 130 PHE A CA 1
ATOM 980 C C . PHE A 1 130 ? -1.227 6.981 15.884 1.00 94.31 130 PHE A C 1
ATOM 982 O O . PHE A 1 130 ? -1.078 8.182 15.667 1.00 94.31 130 PHE A O 1
ATOM 989 N N . GLN A 1 131 ? -0.195 6.135 15.826 1.00 95.19 131 GLN A N 1
ATOM 990 C CA . GLN A 1 131 ? 1.111 6.549 15.321 1.00 95.19 131 GLN A CA 1
ATOM 991 C C . GLN A 1 131 ? 1.185 6.376 13.810 1.00 95.19 131 GLN A C 1
ATOM 993 O O . GLN A 1 131 ? 0.688 5.393 13.260 1.00 95.19 131 GLN A O 1
ATOM 998 N N . VAL A 1 132 ? 1.861 7.315 13.151 1.00 94.00 132 VAL A N 1
ATOM 999 C CA . VAL A 1 132 ? 2.234 7.176 11.745 1.00 94.00 132 VAL A CA 1
ATOM 1000 C C . VAL A 1 132 ? 3.520 6.362 11.663 1.00 94.00 132 VAL A C 1
ATOM 1002 O O . VAL A 1 132 ? 4.528 6.712 12.279 1.00 94.00 132 VAL A O 1
ATOM 1005 N N . VAL A 1 133 ? 3.480 5.269 10.908 1.00 93.44 133 VAL A N 1
ATOM 1006 C CA . VAL A 1 133 ? 4.632 4.414 10.614 1.00 93.44 133 VAL A CA 1
ATOM 1007 C C . VAL A 1 133 ? 4.866 4.364 9.111 1.00 93.44 133 VAL A C 1
ATOM 1009 O O . VAL A 1 133 ? 3.919 4.284 8.334 1.00 93.44 133 VAL A O 1
ATOM 1012 N N . THR A 1 134 ? 6.130 4.364 8.697 1.00 93.12 134 THR A N 1
ATOM 1013 C CA . THR A 1 134 ? 6.490 4.161 7.290 1.00 93.12 134 THR A CA 1
ATOM 1014 C C . THR A 1 134 ? 6.559 2.666 6.987 1.00 93.12 134 THR A C 1
ATOM 1016 O O . THR A 1 134 ? 7.393 1.937 7.545 1.00 93.12 134 THR A O 1
ATOM 1019 N N . LEU A 1 135 ? 5.657 2.222 6.116 1.00 93.44 135 LEU A N 1
ATOM 1020 C CA . LEU A 1 135 ? 5.597 0.875 5.564 1.00 93.44 135 LEU A CA 1
ATOM 1021 C C . LEU A 1 135 ? 6.431 0.799 4.286 1.00 93.44 135 LEU A C 1
ATOM 1023 O O . LEU A 1 135 ? 6.428 1.735 3.488 1.00 93.44 135 LEU A O 1
ATOM 1027 N N . ASP A 1 136 ? 7.088 -0.339 4.075 1.00 91.62 136 ASP A N 1
ATOM 1028 C CA . ASP A 1 136 ? 7.813 -0.618 2.835 1.00 91.62 136 ASP A CA 1
ATOM 1029 C C . ASP A 1 136 ? 6.991 -1.628 2.043 1.00 91.62 136 ASP A C 1
ATOM 1031 O O . ASP A 1 136 ? 6.770 -2.750 2.501 1.00 91.62 136 ASP A O 1
ATOM 1035 N N . LEU A 1 137 ? 6.485 -1.217 0.885 1.00 91.56 137 LEU A N 1
ATOM 1036 C CA . LEU A 1 137 ? 5.726 -2.077 -0.013 1.00 91.56 137 LEU A CA 1
ATOM 1037 C C . LEU A 1 137 ? 6.658 -2.575 -1.109 1.00 91.56 137 LEU A C 1
ATOM 1039 O O . LEU A 1 137 ? 7.252 -1.767 -1.822 1.00 91.56 137 LEU A O 1
ATOM 1043 N N . LEU A 1 138 ? 6.752 -3.892 -1.266 1.00 89.00 138 LEU A N 1
ATOM 1044 C CA . LEU A 1 138 ? 7.517 -4.501 -2.345 1.00 89.00 138 LEU A CA 1
ATOM 1045 C C . LEU A 1 138 ? 6.929 -4.110 -3.693 1.00 89.00 138 LEU A C 1
ATOM 1047 O O . LEU A 1 138 ? 5.734 -4.272 -3.952 1.00 89.00 138 LEU A O 1
ATOM 1051 N N . CYS A 1 139 ? 7.799 -3.633 -4.568 1.00 86.56 139 CYS A N 1
ATOM 1052 C CA . CYS A 1 139 ? 7.480 -3.371 -5.953 1.00 86.56 139 CYS A CA 1
ATOM 1053 C C . CYS A 1 139 ? 8.665 -3.791 -6.839 1.00 86.56 139 CYS A C 1
ATOM 1055 O O . CYS A 1 139 ? 9.607 -4.436 -6.379 1.00 86.56 139 CYS A O 1
ATOM 1057 N N . GLY A 1 140 ? 8.609 -3.521 -8.143 1.00 79.06 140 GLY A N 1
ATOM 1058 C CA . GLY A 1 140 ? 9.639 -4.014 -9.043 1.00 79.06 140 GLY A CA 1
ATOM 1059 C C . GLY A 1 140 ? 9.715 -3.251 -10.346 1.00 79.06 140 GLY A C 1
ATOM 1060 O O . GLY A 1 140 ? 8.712 -2.770 -10.866 1.00 79.06 140 GLY A O 1
ATOM 1061 N N . CYS A 1 141 ? 10.936 -3.183 -10.864 1.00 75.31 141 CYS A N 1
ATOM 1062 C CA . CYS A 1 141 ? 11.265 -2.553 -12.129 1.00 75.31 141 CYS A CA 1
ATOM 1063 C C . CYS A 1 141 ? 11.746 -3.601 -13.129 1.00 75.31 141 CYS A C 1
ATOM 1065 O O . CYS A 1 141 ? 12.606 -4.422 -12.813 1.00 75.31 141 CYS A O 1
ATOM 1067 N N . SER A 1 142 ? 11.236 -3.544 -14.359 1.00 67.62 142 SER A N 1
ATOM 1068 C CA . SER A 1 142 ? 11.756 -4.323 -15.485 1.00 67.62 142 SER A CA 1
ATOM 1069 C C . SER A 1 142 ? 12.323 -3.384 -16.536 1.00 67.62 142 SER A C 1
ATOM 1071 O O . SER A 1 142 ? 11.748 -2.343 -16.839 1.00 67.62 142 SER A O 1
ATOM 1073 N N . LYS A 1 143 ? 13.451 -3.774 -17.139 1.00 61.34 143 LYS A N 1
ATOM 1074 C CA . LYS A 1 143 ? 14.072 -3.015 -18.236 1.00 61.34 143 LYS A CA 1
ATOM 1075 C C . LYS A 1 143 ? 13.197 -2.961 -19.498 1.00 61.34 143 LYS A C 1
ATOM 1077 O O . LYS A 1 143 ? 13.448 -2.118 -20.350 1.00 61.34 143 LYS A O 1
ATOM 1082 N N . ASN A 1 144 ? 12.187 -3.833 -19.608 1.00 54.69 144 ASN A N 1
ATOM 1083 C CA . ASN A 1 144 ? 11.419 -4.058 -20.837 1.00 54.69 144 ASN A CA 1
ATOM 1084 C C . ASN A 1 144 ? 9.906 -3.763 -20.718 1.00 54.69 144 ASN A C 1
ATOM 1086 O O . ASN A 1 144 ? 9.162 -4.148 -21.617 1.00 54.69 144 ASN A O 1
ATOM 1090 N N . GLY A 1 145 ? 9.431 -3.109 -19.650 1.00 53.53 145 GLY A N 1
ATOM 1091 C CA . GLY A 1 145 ? 8.021 -2.701 -19.529 1.00 53.53 145 GLY A CA 1
ATOM 1092 C C . GLY A 1 145 ? 7.502 -2.610 -18.094 1.00 53.53 145 GLY A C 1
ATOM 1093 O O . GLY A 1 145 ? 8.239 -2.875 -17.143 1.00 53.53 145 GLY A O 1
ATOM 1094 N N . ASP A 1 146 ? 6.221 -2.256 -17.963 1.00 51.72 146 ASP A N 1
ATOM 1095 C CA . ASP A 1 146 ? 5.523 -2.156 -16.678 1.00 51.72 146 ASP A CA 1
ATOM 1096 C C . ASP A 1 146 ? 5.434 -3.533 -16.002 1.00 51.72 146 ASP A C 1
ATOM 1098 O O . ASP A 1 146 ? 4.946 -4.506 -16.584 1.00 51.72 146 ASP A O 1
ATOM 1102 N N . VAL A 1 147 ? 5.910 -3.624 -14.758 1.00 56.56 147 VAL A N 1
ATOM 1103 C CA . VAL A 1 147 ? 5.805 -4.842 -13.946 1.00 56.56 147 VAL A CA 1
ATOM 1104 C C . VAL A 1 147 ? 4.567 -4.739 -13.070 1.00 56.56 147 VAL A C 1
ATOM 1106 O O . VAL A 1 147 ? 4.426 -3.798 -12.287 1.00 56.56 147 VAL A O 1
ATOM 1109 N N . VAL A 1 148 ? 3.687 -5.733 -13.185 1.00 54.81 148 VAL A N 1
ATOM 1110 C CA . VAL A 1 148 ? 2.573 -5.941 -12.259 1.00 54.81 148 VAL A CA 1
ATOM 1111 C C . VAL A 1 148 ? 2.996 -7.008 -11.263 1.00 54.81 148 VAL A C 1
ATOM 1113 O O . VAL A 1 148 ? 3.244 -8.151 -11.649 1.00 54.81 148 VAL A O 1
ATOM 1116 N N . ILE A 1 149 ? 3.087 -6.641 -9.988 1.00 57.50 149 ILE A N 1
ATOM 1117 C CA . ILE A 1 149 ? 3.371 -7.596 -8.915 1.00 57.50 149 ILE A CA 1
ATOM 1118 C C . ILE A 1 149 ? 2.051 -7.952 -8.249 1.00 57.50 149 ILE A C 1
ATOM 1120 O O . ILE A 1 149 ? 1.251 -7.080 -7.912 1.00 57.50 149 ILE A O 1
ATOM 1124 N N . TYR A 1 150 ? 1.836 -9.250 -8.080 1.00 48.03 150 TYR A N 1
ATOM 1125 C CA . TYR A 1 150 ? 0.744 -9.825 -7.314 1.00 48.03 150 TYR A CA 1
ATOM 1126 C C . TYR A 1 150 ? 1.347 -10.726 -6.233 1.00 48.03 150 TYR A C 1
ATOM 1128 O O . TYR A 1 150 ? 2.325 -11.434 -6.483 1.00 48.03 150 TYR A O 1
ATOM 1136 N N . ARG A 1 151 ? 0.785 -10.694 -5.024 1.00 47.44 151 ARG A N 1
ATOM 1137 C CA . ARG A 1 151 ? 1.107 -11.639 -3.949 1.00 47.44 151 ARG A CA 1
ATOM 1138 C C . ARG A 1 151 ? -0.197 -12.348 -3.580 1.00 47.44 151 ARG A C 1
ATOM 1140 O O . ARG A 1 151 ? -1.190 -11.676 -3.312 1.00 47.44 151 ARG A O 1
A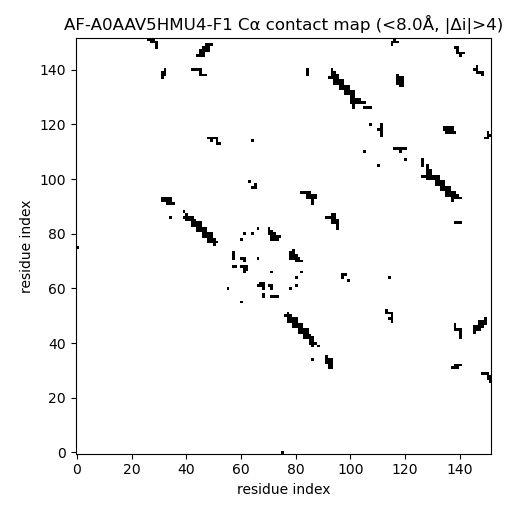TOM 1147 N N . VAL A 1 152 ? -0.200 -13.680 -3.675 1.00 40.12 152 VAL A N 1
ATOM 1148 C CA . VAL A 1 152 ? -1.345 -14.558 -3.354 1.00 40.12 152 VAL A CA 1
ATOM 1149 C C . VAL A 1 152 ? -1.174 -15.124 -1.956 1.00 40.12 152 VAL A C 1
ATOM 1151 O O . VAL A 1 152 ? -0.053 -15.612 -1.676 1.00 40.12 152 VAL A O 1
#

Organism: NCBI:txid152421

Solvent-accessible surface area (backbone atoms only — not comparable to full-atom values): 9511 Å² total; per-residue (Å²): 124,92,77,80,88,82,89,81,83,86,87,84,93,79,91,78,92,74,76,94,81,83,79,80,72,66,63,65,64,58,74,74,41,59,44,78,94,47,69,94,68,43,62,36,68,21,35,46,54,37,58,60,96,56,95,72,53,58,59,59,48,13,59,67,65,71,45,58,48,91,39,42,43,80,53,88,77,35,34,39,35,58,44,68,24,28,37,49,94,96,50,66,38,19,28,33,82,33,79,41,71,35,50,84,90,59,44,73,69,59,53,20,50,74,52,30,55,34,47,61,82,57,87,91,59,82,81,50,62,77,39,75,44,81,42,41,27,64,37,39,76,50,101,88,52,79,34,74,57,58,56,113

Secondary structure (DSSP, 8-state):
--PPP----------------------------B-TTS-TT-EEEEEEEE--SS---HHHHHHHTT--GGGEEE-SSSEEEEEEEEE-TT-SBEEEEEEEEPPTT--HHHHHHHTTT-B---TTS---TT-EEEEEEE---BTTBPPEE---

pLDDT: mean 75.01, std 22.01, range [30.64, 96.31]

Radius of gyration: 19.09 Å; Cα contacts (8 Å, |Δi|>4): 238; chains: 1; bounding box: 51×53×39 Å

Foldseek 3Di:
DPDDDDDDDDDDDDDDDDDDDDPPPVQPAQPFDFPPPDPQKDKDKAKEWAQAPDDDDLVRVCLLLVHDSVQWDDDPRTIIGIDIWTDHPPDRGIWDKDKDQQAPPDDPVNSCNRRQNQWDDPVVDDGDHRDIDITIGGTDDDPPDHDYDHGD

Sequence (152 aa):
MCLQGFGYKEPLVGFVLLNCLSFACHSLHGFSIPCNNVSLGGSCPASLYNVPNTCKSLEETAALFSVNSNAVNRTIDGFSIAINCSCLPGHDEFILHVDYEVQPGDKWESVSSKFGSFVVEKTERTLIAFQVVTLDLLCGCSKNGDVVIYRV

Nearest PDB structures (foldseek):
  7au7-assembly1_A  TM=7.151E-01  e=6.407E-04  Medicago truncatula
  6gq1-assembly1_P0  TM=2.159E-01  e=7.647E+00  Saccharomyces cerevisiae S288C

Mean predicted aligned error: 12.59 Å